Protein AF-A0AAE0L528-F1 (afdb_monomer_lite)

Foldseek 3Di:
DWDQDPVRDIDDDPDPVVVVCVVVVPDLCPVCVDPNVCQNVQNFDDDDPLVVVVDDDPDDDDDDPVVVVVVVVVVVVSVVVRVVVRVVSNCVVCVCVVVVVVVVVVVCCVVVVVVDDPPVVVCVVDVPVPVVPPPDDDDDDDDDDDDDD

pLDDT: mean 85.74, std 17.66, range [36.94, 97.81]

Organism: NCBI:txid36881

Structure (mmCIF, N/CA/C/O backbone):
data_AF-A0AAE0L528-F1
#
_entry.id   AF-A0AAE0L528-F1
#
loop_
_atom_site.group_PDB
_atom_site.id
_atom_site.type_symbol
_atom_site.label_atom_id
_atom_site.label_alt_id
_atom_site.label_comp_id
_atom_site.label_asym_id
_atom_site.label_entity_id
_atom_site.label_seq_id
_atom_site.pdbx_PDB_ins_code
_atom_site.Cartn_x
_atom_site.Cartn_y
_atom_site.Cartn_z
_atom_site.occupancy
_atom_site.B_iso_or_equiv
_atom_site.auth_seq_id
_atom_site.auth_comp_id
_atom_site.auth_asym_id
_atom_site.auth_atom_id
_atom_site.pdbx_PDB_model_num
ATOM 1 N N . MET A 1 1 ? 7.583 12.120 -8.042 1.00 90.81 1 MET A N 1
ATOM 2 C CA . MET A 1 1 ? 8.834 12.833 -7.685 1.00 90.81 1 MET A CA 1
ATOM 3 C C . MET A 1 1 ? 9.916 11.797 -7.442 1.00 90.81 1 MET A C 1
ATOM 5 O O . MET A 1 1 ? 9.655 10.861 -6.691 1.00 90.81 1 MET A O 1
ATOM 9 N N . THR A 1 2 ? 11.083 11.945 -8.059 1.00 96.31 2 THR A N 1
ATOM 10 C CA . THR A 1 2 ? 12.205 11.006 -7.918 1.00 96.31 2 THR A CA 1
ATOM 11 C C . THR A 1 2 ? 13.360 11.715 -7.219 1.00 96.31 2 THR A C 1
ATOM 13 O O . THR A 1 2 ? 13.663 12.854 -7.555 1.00 96.31 2 THR A O 1
ATOM 16 N N . PHE A 1 3 ? 13.970 11.068 -6.230 1.00 96.81 3 PHE A N 1
ATOM 17 C CA . PHE A 1 3 ? 15.157 11.561 -5.533 1.00 96.81 3 PHE A CA 1
ATOM 18 C C . PHE A 1 3 ? 16.283 10.548 -5.710 1.00 96.81 3 PHE A C 1
ATOM 20 O O . PHE A 1 3 ? 16.113 9.379 -5.365 1.00 96.81 3 PHE A O 1
ATOM 27 N N . VAL A 1 4 ? 17.413 10.996 -6.247 1.00 97.50 4 VAL A N 1
ATOM 28 C CA . VAL A 1 4 ? 18.625 10.187 -6.380 1.00 97.50 4 VAL A CA 1
ATOM 29 C C . VAL A 1 4 ? 19.571 10.599 -5.263 1.00 97.50 4 VAL A C 1
ATOM 31 O O . VAL A 1 4 ? 19.902 11.775 -5.126 1.00 97.50 4 VAL A O 1
ATOM 34 N N . ARG A 1 5 ? 19.956 9.644 -4.422 1.00 96.94 5 ARG A N 1
ATOM 35 C CA . ARG A 1 5 ? 20.936 9.865 -3.356 1.00 96.94 5 ARG A CA 1
ATOM 36 C C . ARG A 1 5 ? 22.351 9.615 -3.890 1.00 96.94 5 ARG A C 1
ATOM 38 O O . ARG A 1 5 ? 22.512 8.902 -4.872 1.00 96.94 5 ARG A O 1
ATOM 45 N N . ASN A 1 6 ? 23.367 10.164 -3.218 1.00 97.06 6 ASN A N 1
ATOM 46 C CA . ASN A 1 6 ? 24.778 10.037 -3.613 1.00 97.06 6 ASN A CA 1
ATOM 47 C C . ASN A 1 6 ? 25.252 8.577 -3.798 1.00 97.06 6 ASN A C 1
ATOM 49 O O . ASN A 1 6 ? 26.111 8.300 -4.619 1.00 97.06 6 ASN A O 1
ATOM 53 N N . ASP A 1 7 ? 24.645 7.610 -3.101 1.00 97.44 7 ASP A N 1
ATOM 54 C CA . ASP A 1 7 ? 24.921 6.174 -3.273 1.00 97.44 7 ASP A CA 1
ATOM 55 C C . ASP A 1 7 ? 24.223 5.551 -4.500 1.00 97.44 7 ASP A C 1
ATOM 57 O O . ASP A 1 7 ? 23.994 4.343 -4.539 1.00 97.44 7 ASP A O 1
ATOM 61 N N . SER A 1 8 ? 23.817 6.372 -5.473 1.00 96.75 8 SER A N 1
ATOM 62 C CA . SER A 1 8 ? 23.047 5.987 -6.664 1.00 96.75 8 SER A CA 1
ATOM 63 C C . SER A 1 8 ? 21.713 5.285 -6.371 1.00 96.75 8 SER A C 1
ATOM 65 O O . SER A 1 8 ? 21.111 4.678 -7.259 1.00 96.75 8 SER A O 1
ATOM 67 N N . LYS A 1 9 ? 21.192 5.375 -5.137 1.00 97.25 9 LYS A N 1
ATOM 68 C CA . LYS A 1 9 ? 19.868 4.830 -4.815 1.00 97.25 9 LYS A CA 1
ATOM 69 C C . LYS A 1 9 ? 18.775 5.795 -5.232 1.00 97.25 9 LYS A C 1
ATOM 71 O O . LYS A 1 9 ? 18.741 6.956 -4.819 1.00 97.25 9 LYS A O 1
ATOM 76 N N . VAL A 1 10 ? 17.849 5.264 -6.020 1.00 97.62 10 VAL A N 1
ATOM 77 C CA . VAL A 1 10 ? 16.704 5.994 -6.551 1.00 97.62 10 VAL A CA 1
ATOM 78 C C . VAL A 1 10 ? 15.487 5.754 -5.662 1.00 97.62 10 VAL A C 1
ATOM 80 O O . VAL A 1 10 ? 15.071 4.618 -5.441 1.00 97.62 10 VAL A O 1
ATOM 83 N N . PHE A 1 11 ? 14.894 6.835 -5.161 1.00 97.31 11 PHE A N 1
ATOM 84 C CA . PHE A 1 11 ? 13.665 6.815 -4.374 1.00 97.31 11 PHE A CA 1
ATOM 85 C C . PHE A 1 11 ? 12.530 7.461 -5.164 1.00 97.31 11 PHE A C 1
ATOM 87 O O . PHE A 1 11 ? 12.577 8.651 -5.486 1.00 97.31 11 PHE A O 1
ATOM 94 N N . HIS A 1 12 ? 11.479 6.692 -5.437 1.00 97.00 12 HIS A N 1
ATOM 95 C CA . HIS A 1 12 ? 10.266 7.195 -6.075 1.00 97.00 12 HIS A CA 1
ATOM 96 C C . HIS A 1 12 ? 9.192 7.507 -5.030 1.00 97.00 12 HIS A C 1
ATOM 98 O O . HIS A 1 12 ? 8.845 6.670 -4.196 1.00 97.00 12 HIS A O 1
ATOM 104 N N . PHE A 1 13 ? 8.629 8.713 -5.098 1.00 97.56 13 PHE A N 1
ATOM 105 C CA . PHE A 1 13 ? 7.533 9.158 -4.240 1.00 97.56 13 PHE A CA 1
ATOM 106 C C . PHE A 1 13 ? 6.292 9.478 -5.068 1.00 97.56 13 PHE A C 1
ATOM 108 O O . PHE A 1 13 ? 6.367 10.205 -6.064 1.00 97.56 13 PHE A O 1
ATOM 115 N N . CYS A 1 14 ? 5.137 9.004 -4.594 1.00 96.25 14 CYS A N 1
ATOM 116 C CA . CYS A 1 14 ? 3.846 9.256 -5.230 1.00 96.25 14 CYS A CA 1
ATOM 117 C C . CYS A 1 14 ? 3.382 10.717 -5.108 1.00 96.25 14 CYS A C 1
ATOM 119 O O . CYS A 1 14 ? 2.756 11.229 -6.027 1.00 96.25 14 CYS A O 1
ATOM 121 N N . ARG A 1 15 ? 3.666 11.396 -3.984 1.00 96.50 15 ARG A N 1
ATOM 122 C CA . ARG A 1 15 ? 3.200 12.767 -3.684 1.00 96.50 15 ARG A CA 1
ATOM 123 C C . ARG A 1 15 ? 4.208 13.546 -2.830 1.00 96.50 15 ARG A C 1
ATOM 125 O O . ARG A 1 15 ? 5.062 12.949 -2.167 1.00 96.50 15 ARG A O 1
ATOM 132 N N . SER A 1 16 ? 4.053 14.872 -2.771 1.00 97.00 16 SER A N 1
ATOM 133 C CA . SER A 1 16 ? 4.889 15.784 -1.965 1.00 97.00 16 SER A CA 1
ATOM 134 C C . SER A 1 16 ? 4.880 15.449 -0.466 1.00 97.00 16 SER A C 1
ATOM 136 O O . SER A 1 16 ? 5.927 15.508 0.177 1.00 97.00 16 SER A O 1
ATOM 138 N N . LYS A 1 17 ? 3.742 14.993 0.084 1.00 97.00 17 LYS A N 1
ATOM 139 C CA . LYS A 1 17 ? 3.618 14.512 1.478 1.00 97.00 17 LYS A CA 1
ATOM 140 C C . LYS A 1 17 ? 4.647 13.427 1.816 1.00 97.00 17 LYS A C 1
ATOM 142 O O . LYS A 1 17 ? 5.317 13.510 2.844 1.00 97.00 17 LYS A O 1
ATOM 147 N N . CYS A 1 18 ? 4.782 12.418 0.955 1.00 97.19 18 CYS A N 1
ATOM 148 C CA . CYS A 1 18 ? 5.705 11.299 1.166 1.00 97.19 18 CYS A CA 1
ATOM 149 C C . CYS A 1 18 ? 7.161 11.764 1.095 1.00 97.19 18 CYS A C 1
ATOM 151 O O . CYS A 1 18 ? 7.969 11.386 1.939 1.00 97.19 18 CYS A O 1
ATOM 153 N N . HIS A 1 19 ? 7.466 12.642 0.139 1.00 97.06 19 HIS A N 1
ATOM 154 C CA . HIS A 1 19 ? 8.793 13.226 -0.018 1.00 97.06 19 HIS A CA 1
ATOM 155 C C . HIS A 1 19 ? 9.194 14.105 1.182 1.00 97.06 19 HIS A C 1
ATOM 157 O O . HIS A 1 19 ? 10.305 13.980 1.6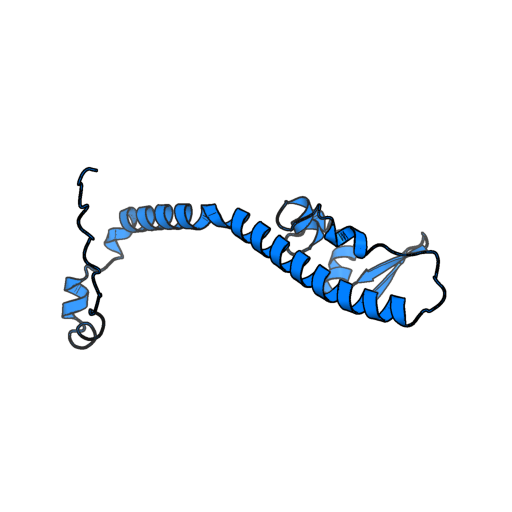90 1.00 97.06 19 HIS A O 1
ATOM 163 N N . ARG A 1 20 ? 8.283 14.941 1.705 1.00 97.06 20 ARG A N 1
ATOM 164 C CA . ARG A 1 20 ? 8.532 15.753 2.910 1.00 97.06 20 ARG A CA 1
ATOM 165 C C . ARG A 1 20 ? 8.763 14.884 4.146 1.00 97.06 20 ARG A C 1
ATOM 167 O O . ARG A 1 20 ? 9.705 15.136 4.887 1.00 97.06 20 ARG A O 1
ATOM 174 N N . ASN A 1 21 ? 7.970 13.828 4.337 1.00 97.25 21 ASN A N 1
ATOM 175 C CA . ASN A 1 21 ? 8.185 12.877 5.435 1.00 97.25 21 ASN A CA 1
ATOM 176 C C . ASN A 1 21 ? 9.537 12.160 5.338 1.00 97.25 21 ASN A C 1
ATOM 178 O O . ASN A 1 21 ? 10.187 11.955 6.362 1.00 97.25 21 ASN A O 1
ATOM 182 N N . PHE A 1 22 ? 9.965 11.811 4.122 1.00 97.00 22 PHE A N 1
ATOM 183 C CA . PHE A 1 22 ? 11.286 11.237 3.877 1.00 97.00 22 PHE A CA 1
ATOM 184 C C . PHE A 1 22 ? 12.409 12.225 4.219 1.00 97.00 22 PHE A C 1
ATOM 186 O O . PHE A 1 22 ? 13.335 11.860 4.938 1.00 97.00 22 PHE A O 1
ATOM 193 N N . LYS A 1 23 ? 12.294 13.495 3.800 1.00 96.06 23 LYS A N 1
ATOM 194 C CA . LYS A 1 23 ? 13.244 14.561 4.172 1.00 96.06 23 LYS A CA 1
ATOM 195 C C . LYS A 1 23 ? 13.305 14.797 5.685 1.00 96.06 23 LYS A C 1
ATOM 197 O O . LYS A 1 23 ? 14.384 14.992 6.227 1.00 96.06 23 LYS A O 1
ATOM 202 N N . MET A 1 24 ? 12.168 14.687 6.372 1.00 97.19 24 MET A N 1
ATOM 203 C CA . MET A 1 24 ? 12.075 14.715 7.839 1.00 97.19 24 MET A CA 1
ATOM 204 C C . MET A 1 24 ? 12.571 13.421 8.515 1.00 97.19 24 MET A C 1
ATOM 206 O O . MET A 1 24 ? 12.395 13.266 9.720 1.00 97.19 24 MET A O 1
ATOM 210 N N . LYS A 1 25 ? 13.139 12.466 7.763 1.00 96.69 25 LYS A N 1
ATOM 211 C CA . LYS A 1 25 ? 13.667 11.183 8.259 1.00 96.69 25 LYS A CA 1
ATOM 212 C C . LYS A 1 25 ? 12.652 10.360 9.069 1.00 96.69 25 LYS A C 1
ATOM 214 O O . LYS A 1 25 ? 13.026 9.561 9.927 1.00 96.69 25 LYS A O 1
ATOM 219 N N . ARG A 1 26 ? 11.350 10.513 8.798 1.00 97.38 26 ARG A N 1
ATOM 220 C CA . ARG A 1 26 ? 10.309 9.731 9.483 1.00 97.38 26 ARG A CA 1
ATOM 221 C C . ARG A 1 26 ? 10.352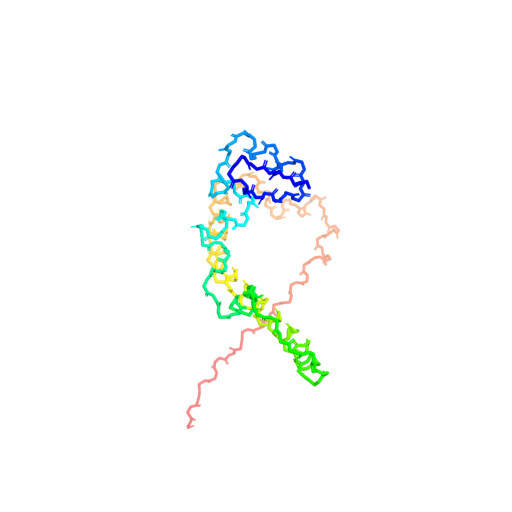 8.277 9.015 1.00 97.38 26 ARG A C 1
ATOM 223 O O . ARG A 1 26 ? 10.325 8.006 7.816 1.00 97.38 26 ARG A O 1
ATOM 230 N N . ASN A 1 27 ? 10.360 7.332 9.956 1.00 96.44 27 ASN A N 1
ATOM 231 C CA . ASN A 1 27 ? 10.356 5.905 9.634 1.00 96.44 27 ASN A CA 1
ATOM 232 C C . ASN A 1 27 ? 8.951 5.454 9.185 1.00 96.44 27 ASN A C 1
ATOM 234 O O . ASN A 1 27 ? 8.029 5.489 10.004 1.00 96.44 27 ASN A O 1
ATOM 238 N N . PRO A 1 28 ? 8.759 4.970 7.941 1.00 97.38 28 PRO A N 1
ATOM 239 C CA . PRO A 1 28 ? 7.447 4.545 7.457 1.00 97.38 28 PRO A CA 1
ATOM 240 C C . PRO A 1 28 ? 6.837 3.412 8.296 1.00 97.38 28 PRO A C 1
ATOM 242 O O . PRO A 1 28 ? 5.622 3.378 8.447 1.00 97.38 28 PRO A O 1
ATOM 245 N N . ARG A 1 29 ? 7.641 2.551 8.939 1.00 96.44 29 ARG A N 1
ATOM 246 C CA . ARG A 1 29 ? 7.135 1.495 9.839 1.00 96.44 29 ARG A CA 1
ATOM 247 C C . ARG A 1 29 ? 6.451 2.029 11.097 1.00 96.44 29 ARG A C 1
ATOM 249 O O . ARG A 1 29 ? 5.701 1.287 11.705 1.00 96.44 29 ARG A O 1
ATOM 256 N N . LYS A 1 30 ? 6.687 3.292 11.472 1.00 97.12 30 LYS A N 1
ATOM 257 C CA . LYS A 1 30 ? 6.026 3.971 12.603 1.00 97.12 30 LYS A CA 1
ATOM 258 C C . LYS A 1 30 ? 4.900 4.914 12.157 1.00 97.12 30 LYS A C 1
ATOM 260 O O . LYS A 1 30 ? 4.199 5.476 12.989 1.00 97.12 30 LYS A O 1
ATOM 265 N N . VAL A 1 31 ? 4.713 5.112 10.849 1.00 97.12 31 VAL A N 1
ATOM 266 C CA . VAL A 1 31 ? 3.701 6.027 10.304 1.00 97.12 31 VAL A CA 1
ATOM 267 C C . VAL A 1 31 ? 2.443 5.239 9.931 1.00 97.12 31 VAL A C 1
ATOM 269 O O . VAL A 1 31 ? 2.412 4.562 8.901 1.00 97.12 31 VAL A O 1
ATOM 272 N N . ALA A 1 32 ? 1.395 5.384 10.749 1.00 96.75 32 ALA A N 1
ATOM 273 C CA . ALA A 1 32 ? 0.207 4.521 10.777 1.00 96.75 32 ALA A CA 1
ATOM 274 C C . ALA A 1 32 ? -0.535 4.329 9.440 1.00 96.75 32 ALA A C 1
ATOM 276 O O . ALA A 1 32 ? -1.074 3.258 9.167 1.00 96.75 32 ALA A O 1
ATOM 277 N N . TRP A 1 33 ? -0.565 5.355 8.585 1.00 95.12 33 TRP A N 1
ATOM 278 C CA . TRP A 1 33 ? -1.294 5.313 7.311 1.00 95.12 33 TRP A CA 1
ATOM 279 C C . TRP A 1 33 ? -0.534 4.591 6.187 1.00 95.12 33 TRP A C 1
ATOM 281 O O . TRP A 1 33 ? -1.091 4.364 5.114 1.00 95.12 33 TRP A O 1
ATOM 291 N N . THR A 1 34 ? 0.741 4.247 6.388 1.00 97.06 34 THR A N 1
ATOM 292 C CA . THR A 1 34 ? 1.550 3.612 5.341 1.00 97.06 34 THR A CA 1
ATOM 293 C C . THR A 1 34 ? 1.317 2.104 5.270 1.00 97.06 34 THR A C 1
ATOM 295 O O . THR A 1 34 ? 1.028 1.440 6.265 1.00 97.06 34 THR A O 1
ATOM 298 N N . LYS A 1 35 ? 1.528 1.520 4.085 1.00 95.88 35 LYS A N 1
ATOM 299 C CA . LYS A 1 35 ? 1.490 0.061 3.904 1.00 95.88 35 LYS A CA 1
ATOM 300 C C . LYS A 1 35 ? 2.599 -0.666 4.671 1.00 95.88 35 LYS A C 1
ATOM 302 O O . LYS A 1 35 ? 2.370 -1.770 5.147 1.00 95.88 35 LYS A O 1
ATOM 307 N N . ALA A 1 36 ? 3.762 -0.036 4.852 1.00 96.75 36 ALA A N 1
ATOM 308 C CA . ALA A 1 36 ? 4.852 -0.595 5.653 1.00 96.75 36 ALA A CA 1
ATOM 309 C C . ALA A 1 36 ? 4.447 -0.778 7.124 1.00 96.75 36 ALA A C 1
ATOM 311 O O . ALA A 1 36 ? 4.676 -1.847 7.682 1.00 96.75 36 ALA A O 1
ATOM 312 N N . TYR A 1 37 ? 3.799 0.229 7.723 1.00 97.81 37 TYR A N 1
ATOM 313 C CA . TYR A 1 37 ? 3.227 0.119 9.068 1.00 97.81 37 TYR A CA 1
ATOM 314 C C . TYR A 1 37 ? 2.176 -0.994 9.134 1.00 97.81 37 TYR A C 1
ATOM 316 O O . TYR A 1 37 ? 2.238 -1.858 10.001 1.00 97.81 37 TYR A O 1
ATOM 324 N N . ARG A 1 38 ? 1.231 -1.021 8.186 1.00 97.25 38 ARG A N 1
ATOM 325 C CA . ARG A 1 38 ? 0.158 -2.028 8.176 1.00 97.25 38 ARG A CA 1
ATOM 326 C C . ARG A 1 38 ? 0.694 -3.459 8.121 1.00 97.25 38 ARG A C 1
ATOM 328 O O . ARG A 1 38 ? 0.188 -4.297 8.852 1.00 97.25 38 ARG A O 1
ATOM 335 N N . ARG A 1 39 ? 1.728 -3.716 7.315 1.00 94.88 39 ARG A N 1
ATOM 336 C CA . ARG A 1 39 ? 2.405 -5.022 7.253 1.00 94.88 39 ARG A CA 1
ATOM 337 C C . ARG A 1 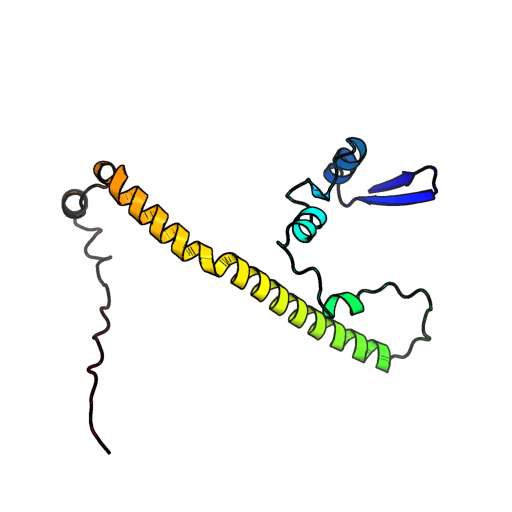39 ? 3.129 -5.360 8.559 1.00 94.88 39 ARG A C 1
ATOM 339 O O . ARG A 1 39 ? 2.932 -6.441 9.088 1.00 94.88 39 ARG A O 1
ATOM 346 N N . ALA A 1 40 ? 3.911 -4.427 9.105 1.00 96.00 40 ALA A N 1
ATOM 347 C CA . ALA A 1 40 ? 4.664 -4.651 10.345 1.00 96.00 40 ALA A CA 1
ATOM 348 C C . ALA A 1 40 ? 3.765 -4.904 11.572 1.00 96.00 40 ALA A C 1
ATOM 350 O O . ALA A 1 40 ? 4.172 -5.596 12.494 1.00 96.00 40 ALA A O 1
ATOM 351 N N . HIS A 1 41 ? 2.550 -4.352 11.574 1.00 95.75 41 HIS A N 1
ATOM 352 C CA . HIS A 1 41 ? 1.564 -4.515 12.646 1.00 95.75 41 HIS A CA 1
ATOM 353 C C . HIS A 1 41 ? 0.471 -5.552 12.324 1.00 95.75 41 HIS A C 1
ATOM 355 O O . HIS A 1 41 ? -0.600 -5.498 12.925 1.00 95.75 41 HIS A O 1
ATOM 361 N N . GLY A 1 42 ? 0.682 -6.437 11.340 1.00 93.62 42 GLY A N 1
ATOM 362 C CA . GLY A 1 42 ? -0.250 -7.530 11.026 1.00 93.62 42 GLY A CA 1
ATOM 363 C C . GLY A 1 42 ? -1.649 -7.087 10.570 1.00 93.62 42 GLY A C 1
ATOM 364 O O . GLY A 1 42 ? -2.622 -7.812 10.737 1.00 93.62 42 GLY A O 1
ATOM 365 N N . LYS A 1 43 ? -1.798 -5.870 10.027 1.00 94.56 43 LYS A N 1
ATOM 366 C CA . LYS A 1 43 ? -3.097 -5.346 9.554 1.00 94.56 43 LYS A CA 1
ATOM 367 C C . LYS A 1 43 ? -3.450 -5.806 8.142 1.00 94.56 43 LYS A C 1
ATOM 369 O O . LYS A 1 43 ? -4.630 -5.885 7.812 1.00 94.56 43 LYS A O 1
ATOM 374 N N . ASP A 1 44 ? -2.437 -6.046 7.317 1.00 94.06 44 ASP A N 1
ATOM 375 C CA . ASP A 1 44 ? -2.564 -6.560 5.954 1.00 94.06 44 ASP A CA 1
ATOM 376 C C . ASP A 1 44 ? -1.908 -7.947 5.893 1.00 94.06 44 ASP A C 1
ATOM 378 O O . ASP A 1 44 ? -0.926 -8.177 6.596 1.00 94.06 44 ASP A O 1
ATOM 382 N N . LEU A 1 45 ? -2.403 -8.827 5.020 1.00 93.75 45 LEU A N 1
ATOM 383 C CA . LEU A 1 45 ? -1.802 -10.139 4.770 1.00 93.75 45 LEU A CA 1
ATOM 384 C C . LEU A 1 45 ? -0.380 -9.968 4.200 1.00 93.75 45 LEU A C 1
ATOM 386 O O . LEU A 1 45 ? -0.203 -9.303 3.174 1.00 93.75 45 LEU A O 1
ATOM 390 N N . THR A 1 46 ? 0.632 -10.512 4.882 1.00 90.06 46 THR A N 1
ATOM 391 C CA . THR A 1 46 ? 2.059 -10.342 4.540 1.00 90.06 46 THR A CA 1
ATOM 392 C C . THR A 1 46 ? 2.656 -11.531 3.801 1.00 90.06 46 THR A C 1
ATOM 394 O O . THR A 1 46 ? 3.441 -11.324 2.878 1.00 90.06 46 THR A O 1
ATOM 397 N N . GLU A 1 47 ? 2.272 -12.746 4.182 1.00 88.50 47 GLU A N 1
ATOM 398 C CA . GLU A 1 47 ? 2.813 -14.004 3.668 1.00 88.50 47 GLU A CA 1
ATOM 399 C C . GLU A 1 47 ? 1.724 -14.718 2.865 1.00 88.50 47 GLU A C 1
ATOM 401 O O . GLU A 1 47 ? 0.828 -15.344 3.424 1.00 88.50 47 GLU A O 1
ATOM 406 N N . ASP A 1 48 ? 1.752 -14.562 1.541 1.00 91.88 48 ASP A N 1
ATOM 407 C CA . ASP A 1 48 ? 0.804 -15.224 0.647 1.00 91.88 48 ASP A CA 1
ATOM 408 C C . ASP A 1 48 ? 1.476 -15.623 -0.666 1.00 91.88 48 ASP A C 1
ATOM 410 O O . ASP A 1 48 ? 2.270 -14.870 -1.235 1.00 91.88 48 ASP A O 1
ATOM 414 N N . SER A 1 49 ? 1.099 -16.789 -1.191 1.00 93.75 49 SER A N 1
ATOM 415 C CA . SER A 1 49 ? 1.634 -17.313 -2.451 1.00 93.75 49 SER A CA 1
ATOM 416 C C . SER A 1 49 ? 1.276 -16.441 -3.654 1.00 93.75 49 SER A C 1
ATOM 418 O O . SER A 1 49 ? 1.996 -16.445 -4.651 1.00 93.75 49 SER A O 1
ATOM 420 N N . THR A 1 50 ? 0.208 -15.637 -3.567 1.00 93.19 50 THR A N 1
ATOM 421 C CA . THR A 1 50 ? -0.151 -14.705 -4.646 1.00 93.19 50 THR A CA 1
ATOM 422 C C . THR A 1 50 ? 0.895 -13.609 -4.861 1.00 93.19 50 THR A C 1
ATOM 424 O O . THR A 1 50 ? 1.011 -13.103 -5.977 1.00 93.19 50 THR A O 1
ATOM 427 N N . PHE A 1 51 ? 1.695 -13.260 -3.845 1.00 91.50 51 PHE A N 1
ATOM 428 C CA . PHE A 1 51 ? 2.719 -12.218 -3.971 1.00 91.50 51 PHE A CA 1
ATOM 429 C C . PHE A 1 51 ? 3.948 -12.666 -4.771 1.00 91.50 51 PHE A C 1
ATOM 431 O O . PHE A 1 51 ? 4.611 -11.820 -5.369 1.00 91.50 51 PHE A O 1
ATOM 438 N N . GLU A 1 52 ? 4.219 -13.971 -4.863 1.00 92.12 52 GLU A N 1
ATOM 439 C CA . GLU A 1 52 ? 5.358 -14.500 -5.632 1.00 92.12 52 GLU A CA 1
ATOM 440 C C . GLU A 1 52 ? 5.205 -14.252 -7.145 1.00 92.12 52 GLU A C 1
ATOM 442 O O . GLU A 1 52 ? 6.188 -14.107 -7.875 1.00 92.12 52 GLU A O 1
ATOM 447 N N . PHE A 1 53 ? 3.970 -14.107 -7.636 1.00 91.88 53 PHE A N 1
ATOM 448 C CA . PHE A 1 53 ? 3.710 -13.787 -9.042 1.00 91.88 53 PHE A CA 1
ATOM 449 C C . PHE A 1 53 ? 4.168 -12.370 -9.437 1.00 91.88 53 PHE A C 1
ATOM 451 O O . PHE A 1 53 ? 4.461 -12.143 -10.612 1.00 91.88 53 PHE A O 1
ATOM 458 N N . GLU A 1 54 ? 4.271 -11.431 -8.485 1.00 90.38 54 GLU A N 1
ATOM 459 C CA . GLU A 1 54 ? 4.680 -10.030 -8.717 1.00 90.38 54 GLU A CA 1
ATOM 460 C C . GLU A 1 54 ? 6.211 -9.835 -8.732 1.00 90.38 54 GLU A C 1
ATOM 462 O O . GLU A 1 54 ? 6.704 -8.703 -8.751 1.00 90.38 54 GLU A O 1
ATOM 467 N N . ARG A 1 55 ? 6.996 -10.920 -8.729 1.00 93.06 55 ARG A N 1
ATOM 468 C CA . ARG A 1 55 ? 8.462 -10.851 -8.702 1.00 9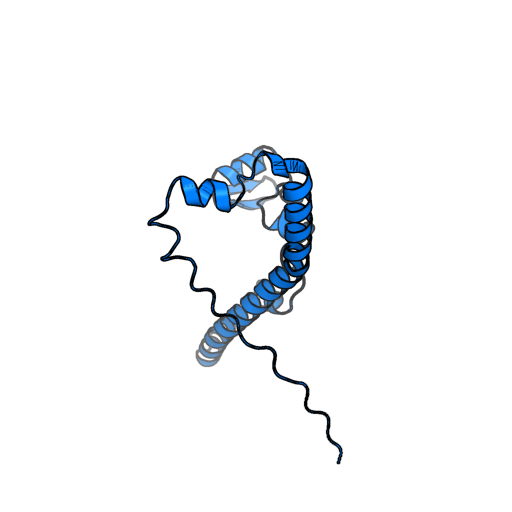3.06 55 ARG A CA 1
ATOM 469 C C . ARG A 1 55 ? 9.056 -10.155 -9.933 1.00 93.06 55 ARG A C 1
ATOM 471 O O . ARG A 1 55 ? 8.619 -10.346 -11.071 1.00 93.06 55 ARG A O 1
ATOM 478 N N . ARG A 1 56 ? 10.137 -9.400 -9.721 1.00 93.38 56 ARG A N 1
ATOM 479 C CA . ARG A 1 56 ? 10.899 -8.760 -10.803 1.00 93.38 56 ARG A CA 1
ATOM 480 C C . ARG A 1 56 ? 11.689 -9.812 -11.586 1.00 93.38 56 ARG A C 1
ATOM 482 O O . ARG A 1 56 ? 12.529 -10.504 -11.020 1.00 93.38 56 ARG A O 1
ATOM 489 N N . ARG A 1 57 ? 11.452 -9.906 -12.898 1.00 93.56 57 ARG A N 1
ATOM 490 C CA . ARG A 1 57 ? 12.204 -10.789 -13.804 1.00 93.56 57 ARG A CA 1
ATOM 491 C C . ARG A 1 57 ? 13.374 -10.022 -14.416 1.00 93.56 57 ARG A C 1
ATOM 493 O O . ARG A 1 57 ? 13.158 -9.020 -15.089 1.00 93.56 57 ARG A O 1
ATOM 500 N N . ASN A 1 58 ? 14.597 -10.495 -14.181 1.00 95.06 58 ASN A N 1
ATOM 501 C CA . ASN A 1 58 ? 15.814 -9.890 -14.741 1.00 95.06 58 ASN A CA 1
ATOM 502 C C . ASN A 1 58 ? 16.215 -10.492 -16.097 1.00 95.06 58 ASN A C 1
ATOM 504 O O . ASN A 1 58 ? 17.024 -9.906 -16.806 1.00 95.06 58 ASN A O 1
ATOM 508 N N . ARG A 1 59 ? 15.643 -11.645 -16.467 1.00 94.69 59 ARG A N 1
ATOM 509 C CA . ARG A 1 59 ? 15.839 -12.278 -17.773 1.00 94.69 59 ARG A CA 1
ATOM 510 C C . ARG A 1 59 ? 14.565 -12.118 -18.607 1.00 94.69 59 ARG A C 1
ATOM 512 O O . ARG A 1 59 ? 13.513 -12.574 -18.154 1.00 94.69 59 ARG A O 1
ATOM 519 N N . PRO A 1 60 ? 14.631 -11.480 -19.785 1.00 94.62 60 PRO A N 1
ATOM 520 C CA . PRO A 1 60 ? 13.499 -11.438 -20.694 1.00 94.62 60 PRO A CA 1
ATOM 521 C C . PRO A 1 60 ? 13.301 -12.804 -21.358 1.00 94.62 60 PRO A C 1
ATOM 523 O O . PRO A 1 60 ? 14.259 -13.518 -21.658 1.00 94.62 60 PRO A O 1
ATOM 526 N N . GLU A 1 61 ? 12.045 -13.151 -21.609 1.00 92.31 61 GLU A N 1
ATOM 527 C CA . GLU A 1 61 ? 11.668 -14.298 -22.431 1.00 92.31 61 GLU A CA 1
ATOM 528 C C . GLU A 1 61 ? 11.297 -13.813 -23.831 1.00 92.31 61 GLU A C 1
ATOM 530 O O . GLU A 1 61 ? 10.788 -12.701 -24.007 1.00 92.31 61 GLU A O 1
ATOM 535 N N . LYS A 1 62 ? 11.543 -14.649 -24.845 1.00 96.31 62 LYS A N 1
ATOM 536 C CA . LYS A 1 62 ? 11.098 -14.349 -26.206 1.00 96.31 62 LYS A CA 1
ATOM 537 C C . LYS A 1 62 ? 9.571 -14.291 -26.228 1.00 96.31 62 LYS A C 1
ATOM 539 O O . LYS A 1 62 ? 8.902 -15.141 -25.642 1.00 96.31 62 LYS A O 1
ATOM 544 N N . TYR A 1 63 ? 9.025 -13.298 -26.924 1.00 96.94 63 TYR A N 1
ATOM 545 C CA . TYR A 1 63 ? 7.582 -13.146 -27.059 1.00 96.94 63 TYR A CA 1
ATOM 546 C C . TYR A 1 63 ? 6.939 -14.409 -27.651 1.00 96.94 63 TYR A C 1
ATOM 548 O O . TYR A 1 63 ? 7.353 -14.902 -28.700 1.00 96.94 63 TYR A O 1
ATOM 556 N N . ASN A 1 64 ? 5.886 -14.889 -26.992 1.00 97.56 64 ASN A N 1
ATOM 557 C CA . ASN A 1 64 ? 5.000 -15.927 -27.497 1.00 97.56 64 ASN A CA 1
ATOM 558 C C . ASN A 1 64 ? 3.549 -15.530 -27.193 1.00 97.56 64 ASN A C 1
ATOM 560 O O . ASN A 1 64 ? 3.172 -15.364 -26.029 1.00 97.56 64 ASN A O 1
ATOM 564 N N . ARG A 1 65 ? 2.725 -15.399 -28.242 1.00 97.50 65 ARG A N 1
ATOM 565 C CA . ARG A 1 65 ? 1.323 -14.966 -28.138 1.00 97.50 65 ARG A CA 1
ATOM 566 C C . ARG A 1 65 ? 0.505 -15.844 -27.189 1.00 97.50 65 ARG A C 1
ATOM 568 O O . ARG A 1 65 ? -0.250 -15.306 -26.381 1.00 97.50 65 ARG A O 1
ATOM 575 N N . VAL A 1 66 ? 0.675 -17.166 -27.250 1.00 97.44 66 VAL A N 1
ATOM 576 C CA . VAL A 1 66 ? -0.079 -18.120 -26.419 1.00 97.44 66 VAL A CA 1
ATOM 577 C C . VAL A 1 66 ? 0.280 -17.938 -24.944 1.00 97.44 66 VAL A C 1
ATOM 579 O O . VAL A 1 66 ? -0.604 -17.869 -24.091 1.00 97.44 66 VAL A O 1
ATOM 582 N N . THR A 1 67 ? 1.571 -17.790 -24.639 1.00 96.31 67 THR A N 1
ATOM 583 C CA . THR A 1 67 ? 2.059 -17.541 -23.274 1.00 96.31 67 THR A CA 1
ATOM 584 C C . THR A 1 67 ? 1.517 -16.229 -22.723 1.00 96.31 67 THR A C 1
ATOM 586 O O . THR A 1 67 ? 1.036 -16.190 -21.589 1.00 96.31 67 THR A O 1
ATOM 589 N N . VAL A 1 68 ? 1.526 -15.163 -23.527 1.00 96.62 68 VAL A N 1
ATOM 590 C CA . VAL A 1 68 ? 1.001 -13.851 -23.125 1.00 96.62 68 VAL A CA 1
ATOM 591 C C . VAL A 1 68 ? -0.501 -13.923 -22.849 1.00 96.62 68 VAL A C 1
ATOM 593 O O . VAL A 1 68 ? -0.941 -13.477 -21.791 1.00 96.62 68 VAL A O 1
ATOM 596 N N . GLN A 1 69 ? -1.288 -14.545 -23.732 1.00 97.69 69 GLN A N 1
ATOM 597 C CA . GLN A 1 69 ? -2.734 -14.712 -23.534 1.00 97.69 69 GLN A CA 1
ATOM 598 C C . GLN A 1 69 ? -3.060 -15.492 -22.253 1.00 97.69 69 GLN A C 1
ATOM 600 O O . GLN A 1 69 ? -3.870 -15.032 -21.444 1.00 97.69 69 GLN A O 1
ATOM 605 N N . LYS A 1 70 ? -2.385 -16.627 -22.024 1.00 97.38 70 LYS A N 1
ATOM 606 C CA . LYS A 1 70 ? -2.534 -17.422 -20.793 1.00 97.38 70 LYS A CA 1
ATOM 607 C C . LYS A 1 70 ? -2.134 -16.623 -19.551 1.00 97.38 70 LYS A C 1
ATOM 609 O O . LYS A 1 70 ? -2.836 -16.664 -18.545 1.00 97.38 70 LYS A O 1
ATOM 614 N N . SER A 1 71 ? -1.054 -15.845 -19.635 1.00 95.88 71 SER A N 1
ATOM 615 C CA . SER A 1 71 ? -0.582 -14.996 -18.534 1.00 95.88 71 SER A CA 1
ATOM 616 C C . SER A 1 71 ? -1.602 -13.917 -18.170 1.00 95.88 71 SER A C 1
ATOM 618 O O . SER A 1 71 ? -1.889 -13.720 -16.994 1.00 95.88 71 SER A O 1
ATOM 620 N N . VAL A 1 72 ? -2.209 -13.253 -19.160 1.00 96.12 72 VAL A N 1
ATOM 621 C CA . VAL A 1 72 ? -3.247 -12.234 -18.924 1.00 96.12 72 VAL A CA 1
ATOM 622 C C . VAL A 1 72 ? -4.486 -12.831 -18.261 1.00 96.12 72 VAL A C 1
ATOM 624 O O . VAL A 1 72 ? -5.037 -12.233 -17.337 1.00 96.12 72 VAL A O 1
ATOM 627 N N . GLN A 1 73 ? -4.906 -14.025 -18.681 1.00 97.06 73 GLN A N 1
ATOM 628 C CA . GLN A 1 73 ? -6.013 -14.734 -18.037 1.00 97.06 73 GLN A CA 1
ATOM 629 C C . GLN A 1 73 ? -5.671 -15.148 -16.598 1.00 97.06 73 GLN A C 1
ATOM 631 O O . GLN A 1 73 ? -6.489 -14.966 -15.696 1.00 97.06 73 GLN A O 1
ATOM 636 N N . ALA A 1 74 ? -4.458 -15.659 -16.366 1.00 97.06 74 ALA A N 1
ATOM 637 C CA . ALA A 1 74 ? -3.989 -16.038 -15.036 1.00 97.06 74 ALA A CA 1
ATOM 638 C C . ALA A 1 74 ? -3.906 -14.831 -14.087 1.00 97.06 74 ALA A C 1
ATOM 640 O O . ALA A 1 74 ? -4.333 -14.940 -12.940 1.00 97.06 74 ALA A O 1
ATOM 641 N N . MET A 1 75 ? -3.444 -13.668 -14.564 1.00 96.19 75 MET A N 1
ATOM 642 C CA . MET A 1 75 ? -3.364 -12.443 -13.758 1.00 96.19 75 MET A CA 1
ATOM 643 C C . MET A 1 75 ? -4.719 -12.045 -13.163 1.00 96.19 75 MET A C 1
ATOM 645 O O . MET A 1 75 ? -4.778 -11.719 -11.982 1.00 96.19 75 MET A O 1
ATOM 649 N N . LYS A 1 76 ? -5.811 -12.130 -13.936 1.00 96.44 76 LYS A N 1
ATOM 650 C CA . LYS A 1 76 ? -7.165 -11.834 -13.430 1.00 96.44 76 LYS A CA 1
ATOM 651 C C . LYS A 1 76 ? -7.538 -12.751 -12.261 1.00 96.44 76 LYS A C 1
ATOM 653 O O . LYS A 1 76 ? -7.847 -12.268 -11.178 1.00 96.44 76 LYS A O 1
ATOM 658 N N . LYS A 1 77 ? -7.383 -14.066 -12.447 1.00 96.44 77 LYS A N 1
ATOM 659 C CA . LYS A 1 77 ? -7.681 -15.067 -11.408 1.00 96.44 77 LYS A CA 1
ATOM 660 C C . LYS A 1 77 ? -6.843 -14.861 -10.143 1.00 96.44 77 LYS A C 1
ATOM 662 O O . LYS A 1 77 ? -7.358 -14.974 -9.036 1.00 96.44 77 LYS A O 1
ATOM 667 N N . VAL A 1 78 ? -5.555 -14.545 -10.292 1.00 96.50 78 VAL A N 1
ATOM 668 C CA . VAL A 1 78 ? -4.661 -14.286 -9.151 1.00 96.50 78 VAL A CA 1
ATOM 669 C C . VAL A 1 78 ? -5.105 -13.046 -8.369 1.00 96.50 78 VAL A C 1
ATOM 671 O O . VAL A 1 78 ? -5.076 -13.071 -7.139 1.00 96.50 78 VAL A O 1
ATOM 674 N N . LEU A 1 79 ? -5.558 -11.985 -9.048 1.00 96.12 79 LEU A N 1
ATOM 675 C CA . LEU A 1 79 ? -6.079 -10.783 -8.388 1.00 96.12 79 LEU A CA 1
ATOM 676 C C . LEU A 1 79 ? -7.360 -11.065 -7.595 1.00 96.12 79 LEU A C 1
ATOM 678 O O . LEU A 1 79 ? -7.468 -10.613 -6.453 1.00 96.12 79 LEU A O 1
ATOM 682 N N . ASP A 1 80 ? -8.281 -11.850 -8.152 1.00 96.88 80 ASP A N 1
ATOM 683 C CA . ASP A 1 80 ? -9.524 -12.227 -7.470 1.00 96.88 80 ASP A CA 1
ATOM 684 C C . ASP A 1 80 ? -9.236 -13.054 -6.208 1.00 96.88 80 ASP A C 1
ATOM 686 O O . ASP A 1 80 ? -9.754 -12.762 -5.128 1.00 96.88 80 ASP A O 1
ATOM 690 N N . ILE A 1 81 ? -8.326 -14.031 -6.308 1.00 96.75 81 ILE A N 1
ATOM 691 C CA . ILE A 1 81 ? -7.884 -14.846 -5.167 1.00 96.75 81 ILE A CA 1
ATOM 692 C C . ILE A 1 81 ? -7.215 -13.973 -4.100 1.00 96.75 81 ILE A C 1
ATOM 694 O O . ILE A 1 81 ? -7.508 -14.123 -2.911 1.00 96.75 81 ILE A O 1
ATOM 698 N N . ARG A 1 82 ? -6.336 -13.047 -4.503 1.00 95.69 82 ARG A N 1
ATOM 699 C CA . ARG A 1 82 ? -5.665 -12.114 -3.587 1.00 95.69 82 ARG A CA 1
ATOM 700 C C . ARG A 1 82 ? -6.680 -11.256 -2.838 1.00 95.69 82 ARG A C 1
ATOM 702 O O . ARG A 1 82 ? -6.549 -11.095 -1.626 1.00 95.69 82 ARG A O 1
ATOM 709 N N . LYS A 1 83 ? -7.688 -10.726 -3.538 1.00 95.94 83 LYS A N 1
ATOM 710 C CA . LYS A 1 83 ? -8.760 -9.930 -2.929 1.00 95.94 83 LYS A CA 1
ATOM 711 C C . LYS A 1 83 ? -9.549 -10.765 -1.921 1.00 95.94 83 LYS A C 1
ATOM 713 O O . LYS A 1 83 ? -9.604 -10.398 -0.754 1.00 95.94 83 LYS A O 1
ATOM 718 N N . ALA A 1 84 ? -10.023 -11.943 -2.321 1.00 96.94 84 ALA A N 1
ATOM 719 C CA . ALA A 1 84 ? -10.773 -12.837 -1.439 1.00 96.94 84 ALA A CA 1
ATOM 720 C C . ALA A 1 84 ? -9.971 -13.293 -0.201 1.00 96.94 84 ALA A C 1
ATOM 722 O O . ALA A 1 84 ? -10.537 -13.538 0.862 1.00 96.94 84 ALA A O 1
ATOM 723 N N . ARG A 1 85 ? -8.644 -13.449 -0.307 1.00 96.69 85 ARG A N 1
ATOM 724 C CA . ARG A 1 85 ? -7.769 -13.740 0.847 1.00 96.69 85 ARG A CA 1
ATOM 725 C C . ARG A 1 85 ? -7.594 -12.520 1.755 1.00 96.69 85 ARG A C 1
ATOM 727 O O . ARG A 1 85 ? -7.626 -12.668 2.974 1.00 96.69 85 ARG A O 1
ATOM 734 N N . ALA A 1 86 ? -7.430 -11.332 1.177 1.00 94.88 86 ALA A N 1
ATOM 735 C CA . ALA A 1 86 ? -7.305 -10.088 1.932 1.00 94.88 86 ALA A CA 1
ATOM 736 C C . ALA A 1 86 ? -8.590 -9.745 2.703 1.00 94.88 86 ALA A C 1
ATOM 738 O O . ALA A 1 86 ? -8.502 -9.343 3.863 1.00 94.88 86 ALA A O 1
ATOM 739 N N . ASP A 1 87 ? -9.752 -9.954 2.083 1.00 96.12 87 ASP A N 1
ATOM 740 C CA . ASP A 1 87 ? -11.061 -9.720 2.698 1.00 96.12 87 ASP A CA 1
ATOM 741 C C . ASP A 1 87 ? -11.266 -10.673 3.886 1.00 96.12 87 ASP A C 1
ATOM 743 O O . ASP A 1 87 ? -11.478 -10.214 5.005 1.00 96.12 87 ASP A O 1
ATOM 747 N N . ARG A 1 88 ? -10.998 -11.976 3.708 1.00 96.12 88 ARG A N 1
ATOM 748 C CA . ARG A 1 88 ? -11.021 -12.955 4.813 1.00 96.12 88 ARG A CA 1
ATOM 749 C C . ARG A 1 88 ? -10.083 -12.594 5.968 1.00 96.12 88 ARG A C 1
ATOM 751 O O . ARG A 1 88 ? -10.440 -12.744 7.132 1.00 96.12 88 ARG A O 1
ATOM 758 N N . HIS A 1 89 ? -8.875 -12.111 5.670 1.00 95.62 89 HIS A N 1
ATOM 759 C CA . HIS A 1 89 ? -7.944 -11.652 6.705 1.00 95.62 89 HIS A CA 1
ATOM 760 C C . HIS A 1 89 ? -8.505 -10.450 7.483 1.00 95.62 89 HIS A C 1
ATOM 762 O O . HIS A 1 89 ? -8.310 -10.335 8.695 1.00 95.62 89 HIS A O 1
ATOM 768 N N . TRP A 1 90 ? -9.215 -9.547 6.803 1.00 94.62 90 TRP A N 1
ATOM 769 C CA . TRP A 1 90 ? -9.899 -8.435 7.454 1.00 94.62 90 TRP A CA 1
ATOM 770 C C . TRP A 1 90 ? -11.077 -8.911 8.311 1.00 94.62 90 TRP A C 1
ATOM 772 O O . TRP A 1 90 ? -11.167 -8.477 9.460 1.00 94.62 90 TRP A O 1
ATOM 782 N N . ASP A 1 91 ? -11.903 -9.829 7.804 1.00 94.94 91 ASP A N 1
ATOM 783 C CA . ASP A 1 91 ? -13.048 -10.400 8.525 1.00 94.94 91 ASP A CA 1
ATOM 784 C C . ASP A 1 91 ? -12.599 -11.065 9.829 1.00 94.94 91 ASP A C 1
ATOM 786 O O . ASP A 1 91 ? -13.094 -10.727 10.905 1.00 94.94 91 ASP A O 1
ATOM 790 N N . ASN A 1 92 ? -11.575 -11.922 9.764 1.00 94.31 92 ASN A N 1
ATOM 791 C CA . ASN A 1 92 ? -11.006 -12.590 10.937 1.00 94.31 92 ASN A CA 1
ATOM 792 C C . ASN A 1 92 ? -10.520 -11.589 11.993 1.00 94.31 92 ASN A C 1
ATOM 794 O O . ASN A 1 92 ? -10.694 -11.799 13.192 1.00 94.31 92 ASN A O 1
ATOM 798 N N . ARG A 1 93 ? -9.944 -10.464 11.556 1.00 93.94 93 ARG A N 1
ATOM 799 C CA . ARG A 1 93 ? -9.479 -9.401 12.456 1.00 93.94 93 ARG A CA 1
ATOM 800 C C . ARG A 1 93 ? -10.636 -8.619 13.085 1.00 93.94 93 ARG A C 1
ATOM 802 O O . ARG A 1 93 ? -10.484 -8.107 14.191 1.00 93.94 93 ARG A O 1
ATOM 809 N N . MET A 1 94 ? -11.761 -8.478 12.385 1.00 93.75 94 MET A N 1
ATOM 810 C CA . MET A 1 94 ? -12.925 -7.725 12.863 1.00 93.75 94 MET A CA 1
ATOM 811 C C . MET A 1 94 ? -13.952 -8.588 13.609 1.00 93.75 94 MET A C 1
ATOM 813 O O . MET A 1 94 ? -14.780 -8.031 14.328 1.00 93.75 94 MET A O 1
ATOM 817 N N . ALA A 1 95 ? -13.881 -9.919 13.514 1.00 92.12 95 ALA A N 1
ATOM 818 C CA . ALA A 1 95 ? -14.861 -10.853 14.077 1.00 92.12 95 ALA A CA 1
ATOM 819 C C . ALA A 1 95 ? -15.157 -10.642 15.579 1.00 92.12 95 ALA A C 1
ATOM 821 O O . ALA A 1 95 ? -16.294 -10.810 16.019 1.00 92.12 95 ALA A O 1
ATOM 822 N N . GLY A 1 96 ? -14.165 -10.224 16.374 1.00 88.81 96 GLY A N 1
ATOM 823 C CA . GLY A 1 96 ? -14.335 -9.957 17.810 1.00 88.81 96 GLY A CA 1
ATOM 824 C C . GLY A 1 96 ? -14.936 -8.588 18.153 1.00 88.81 96 GLY A C 1
ATOM 825 O O . GLY A 1 96 ? -15.436 -8.395 19.261 1.00 88.81 96 GLY A O 1
ATOM 826 N N . LYS A 1 97 ? -14.920 -7.632 17.217 1.00 92.75 97 LYS A N 1
ATOM 827 C CA . LYS A 1 97 ? -15.245 -6.228 17.500 1.00 92.75 97 LYS A CA 1
ATOM 828 C C . LYS A 1 97 ? -16.721 -6.033 17.856 1.00 92.75 97 LYS A C 1
ATOM 830 O O . LYS A 1 97 ? -17.011 -5.362 18.837 1.00 92.75 97 LYS A O 1
ATOM 835 N N . LYS A 1 98 ? -17.632 -6.718 17.153 1.00 91.50 98 LYS A N 1
ATOM 836 C CA . LYS A 1 98 ? -19.084 -6.638 17.399 1.00 91.50 98 LYS A CA 1
ATOM 837 C C . LYS A 1 98 ? -19.453 -6.984 18.845 1.00 91.50 98 LYS A C 1
ATOM 839 O O . LYS A 1 98 ? -20.279 -6.302 19.434 1.00 91.50 98 LYS A O 1
ATOM 844 N N . LYS A 1 99 ? -18.829 -8.019 19.422 1.00 93.06 99 LYS A N 1
ATOM 845 C CA . LYS A 1 99 ? -19.077 -8.423 20.817 1.00 93.06 99 LYS A CA 1
ATOM 846 C C . LYS A 1 99 ? -18.604 -7.350 21.806 1.00 93.06 99 LYS A C 1
ATOM 848 O O . LYS A 1 99 ? -19.334 -7.039 22.744 1.00 93.06 99 LYS A O 1
ATOM 853 N N . SER A 1 100 ? -17.422 -6.769 21.570 1.00 92.75 100 SER A N 1
ATOM 854 C CA . SER A 1 100 ? -16.897 -5.646 22.368 1.00 92.75 100 SER A CA 1
ATOM 855 C C . SER A 1 100 ? -17.840 -4.451 22.309 1.00 92.75 100 SER A C 1
ATOM 857 O O . SER A 1 100 ? -18.274 -3.974 23.349 1.00 92.75 100 SER A O 1
ATOM 859 N N . ASP A 1 101 ? -18.248 -4.054 21.101 1.00 94.19 101 ASP A N 1
ATOM 860 C CA . ASP A 1 101 ? -19.134 -2.908 20.885 1.00 94.19 101 ASP A CA 1
ATOM 861 C C . ASP A 1 101 ? -20.485 -3.102 21.583 1.00 94.19 101 ASP A C 1
ATOM 863 O O . ASP A 1 101 ? -20.976 -2.190 22.240 1.00 94.19 101 ASP A O 1
ATOM 867 N N . THR A 1 102 ? -21.076 -4.302 21.514 1.00 94.56 102 THR A N 1
ATOM 868 C CA . THR A 1 102 ? -22.332 -4.588 22.227 1.00 94.56 102 THR A CA 1
ATOM 869 C C . THR A 1 102 ? -22.176 -4.535 23.746 1.00 94.56 102 THR A C 1
ATOM 871 O O . THR A 1 102 ? -23.081 -4.077 24.440 1.00 94.56 102 THR A O 1
ATOM 874 N N . ALA A 1 103 ? -21.037 -4.991 24.276 1.00 94.31 103 ALA A N 1
ATOM 875 C CA . ALA A 1 103 ? -20.767 -4.953 25.708 1.00 94.31 103 ALA A CA 1
ATOM 876 C C . ALA A 1 103 ? -20.499 -3.520 26.193 1.00 94.31 103 ALA A C 1
ATOM 878 O O . ALA A 1 103 ? -20.975 -3.135 27.257 1.00 94.31 103 ALA A O 1
ATOM 879 N N . GLU A 1 104 ? -19.773 -2.726 25.407 1.00 93.88 104 GLU A N 1
ATOM 880 C CA . GLU A 1 104 ? -19.540 -1.302 25.657 1.00 93.88 104 GLU A CA 1
ATOM 881 C C . GLU A 1 104 ? -20.854 -0.518 25.609 1.00 93.88 104 GLU A C 1
ATOM 883 O O . GLU A 1 104 ? -21.158 0.197 26.558 1.00 93.88 104 GLU A O 1
ATOM 888 N N . ALA A 1 105 ? -21.686 -0.727 24.585 1.00 92.88 105 ALA A N 1
ATOM 889 C CA . ALA A 1 105 ? -22.996 -0.086 24.476 1.00 92.88 105 ALA A CA 1
ATOM 890 C C . ALA A 1 105 ? -23.907 -0.412 25.668 1.00 92.88 105 ALA A C 1
ATOM 892 O O . ALA A 1 105 ? -24.582 0.472 26.190 1.00 92.88 105 ALA A O 1
ATOM 893 N N . ARG A 1 106 ? -23.893 -1.664 26.148 1.00 93.38 106 ARG A N 1
ATOM 894 C CA . ARG A 1 106 ? -24.642 -2.056 27.350 1.00 93.38 106 ARG A CA 1
ATOM 895 C C . ARG A 1 106 ? -24.165 -1.304 28.597 1.00 93.38 106 ARG A C 1
ATOM 897 O O . ARG A 1 106 ? -25.002 -0.830 29.354 1.00 93.38 106 ARG A O 1
ATOM 904 N N . LYS A 1 107 ? -22.848 -1.165 28.787 1.00 94.69 107 LYS A N 1
ATOM 905 C CA . LYS A 1 107 ? -22.265 -0.402 29.908 1.00 94.69 107 LYS A CA 1
ATOM 906 C C . LYS A 1 107 ? -22.602 1.084 29.828 1.00 94.69 107 LYS A C 1
ATOM 908 O O . LYS A 1 107 ? -22.882 1.701 30.847 1.00 94.69 107 LYS A O 1
ATOM 913 N N . VAL A 1 108 ? -22.573 1.653 28.623 1.00 93.56 108 VAL A N 1
ATOM 914 C CA . VAL A 1 108 ? -22.962 3.049 28.396 1.00 93.56 108 VAL A CA 1
ATOM 915 C C . VAL A 1 108 ? -24.423 3.246 28.786 1.00 93.56 108 VAL A C 1
ATOM 917 O O . VAL A 1 108 ? -24.696 4.122 29.589 1.00 93.56 108 VAL A O 1
ATOM 920 N N . LEU A 1 109 ? -25.343 2.391 28.327 1.00 89.50 109 LEU A N 1
ATOM 921 C CA . LEU A 1 109 ? -26.762 2.475 28.705 1.00 89.50 109 LEU A CA 1
ATOM 922 C C . LEU A 1 109 ? -26.997 2.370 30.218 1.00 89.50 109 LEU A C 1
ATOM 924 O O . LEU A 1 109 ? -27.877 3.044 30.743 1.00 89.50 109 LEU A O 1
ATOM 928 N N . GLU A 1 110 ? -26.227 1.531 30.910 1.00 89.94 110 GLU A N 1
ATOM 929 C CA . GLU A 1 110 ? -26.323 1.366 32.363 1.00 89.94 110 GLU A CA 1
ATOM 930 C C . GLU A 1 110 ? -25.862 2.625 33.116 1.00 89.94 110 GLU A C 1
ATOM 932 O O . GLU A 1 110 ? -26.548 3.086 34.026 1.00 89.94 110 GLU A O 1
ATOM 937 N N . ASN A 1 111 ? -24.748 3.231 32.696 1.00 90.69 111 ASN A N 1
ATOM 938 C CA . ASN A 1 111 ? -24.197 4.435 33.327 1.00 90.69 111 ASN A CA 1
ATOM 939 C C . ASN A 1 111 ? -24.963 5.715 32.943 1.00 90.69 111 ASN A C 1
ATOM 941 O O . ASN A 1 111 ? -25.164 6.618 33.755 1.00 90.69 111 ASN A O 1
ATOM 945 N N . GLU A 1 112 ? -25.383 5.804 31.684 1.00 88.81 112 GLU A N 1
ATOM 946 C CA . GLU A 1 112 ? -25.980 6.984 31.054 1.00 88.81 112 GLU A CA 1
ATOM 947 C C . GLU A 1 112 ? -27.501 6.862 30.918 1.00 88.81 112 GLU A C 1
ATOM 949 O O . GLU A 1 112 ? -28.118 7.503 30.069 1.00 88.81 112 GLU A O 1
ATOM 954 N N . ILE A 1 113 ? -28.137 6.073 31.788 1.00 85.12 113 ILE A N 1
ATOM 955 C CA . ILE A 1 113 ? -29.586 5.832 31.741 1.00 85.12 113 ILE A CA 1
ATOM 956 C C . ILE A 1 113 ? -30.403 7.133 31.813 1.00 85.12 113 ILE A C 1
ATOM 958 O O . ILE A 1 113 ? -31.483 7.233 31.244 1.00 85.12 113 ILE A O 1
ATOM 962 N N . HIS A 1 114 ? -29.846 8.157 32.464 1.00 82.44 114 HIS A N 1
ATOM 963 C CA . HIS A 1 114 ? -30.434 9.484 32.635 1.00 82.44 114 HIS A CA 1
ATOM 964 C C . HIS A 1 114 ? -30.504 10.310 31.338 1.00 82.44 114 HIS A C 1
ATOM 966 O O . HIS A 1 114 ? -31.323 11.221 31.245 1.00 82.44 114 HIS A O 1
ATOM 972 N N . LEU A 1 115 ? -29.671 10.006 30.337 1.00 83.12 115 LEU A N 1
ATOM 973 C CA . LEU A 1 115 ? -29.696 10.649 29.016 1.00 83.12 115 LEU A CA 1
ATOM 974 C C . LEU A 1 115 ? -30.737 10.007 28.085 1.00 83.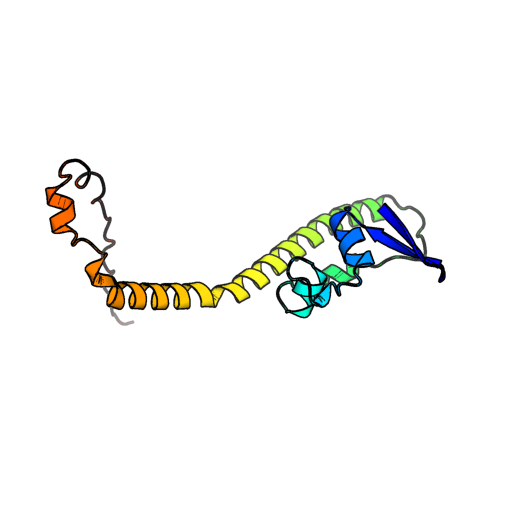12 115 LEU A C 1
ATOM 976 O O . LEU A 1 115 ? -31.092 10.578 27.052 1.00 83.12 115 LEU A O 1
ATOM 980 N N . VAL A 1 116 ? -31.243 8.826 28.446 1.00 77.81 116 VAL A N 1
ATOM 981 C CA . VAL A 1 116 ? -32.222 8.079 27.659 1.00 77.81 116 VAL A CA 1
ATOM 982 C C . VAL A 1 116 ? -33.628 8.415 28.159 1.00 77.81 116 VAL A C 1
ATOM 984 O O . VAL A 1 116 ? -34.061 7.958 29.215 1.00 77.81 116 VAL A O 1
ATOM 987 N N . LYS A 1 117 ? -34.380 9.208 27.383 1.00 75.44 117 LYS A N 1
ATOM 988 C CA . LYS A 1 117 ? -35.818 9.430 27.626 1.00 75.44 117 LYS A CA 1
ATOM 989 C C . LYS A 1 117 ? -36.552 8.091 27.479 1.00 75.44 117 LYS A C 1
ATOM 991 O O . LYS A 1 117 ? -36.382 7.400 26.475 1.00 75.44 117 LYS A O 1
ATOM 996 N N . ALA A 1 118 ? -37.372 7.725 28.465 1.00 70.31 118 ALA A N 1
ATOM 997 C CA . ALA A 1 118 ? -38.153 6.494 28.406 1.00 70.31 118 ALA A CA 1
ATOM 998 C C . ALA A 1 118 ? -39.078 6.501 27.165 1.00 70.31 118 ALA A C 1
ATOM 1000 O O . ALA A 1 118 ? -39.694 7.534 26.890 1.00 70.31 118 ALA A O 1
ATOM 1001 N N . PRO A 1 119 ? -39.245 5.370 26.450 1.00 70.50 119 PRO A N 1
ATOM 1002 C CA . PRO A 1 119 ? -40.129 5.275 25.285 1.00 70.50 119 PRO A CA 1
ATOM 1003 C C . PRO A 1 119 ? -41.539 5.880 25.471 1.00 70.50 119 PRO A C 1
ATOM 1005 O O . PRO A 1 119 ? -41.970 6.614 24.586 1.00 70.50 119 PRO A O 1
ATOM 1008 N N . PRO A 1 120 ? -42.257 5.691 26.602 1.00 68.50 120 PRO A N 1
ATOM 1009 C CA . PRO A 1 120 ? -43.557 6.343 26.825 1.00 68.50 120 PRO A CA 1
ATOM 1010 C C . PRO A 1 120 ? -43.505 7.875 26.910 1.00 68.50 120 PRO A C 1
ATOM 1012 O O . PRO A 1 120 ? -44.470 8.531 26.533 1.00 68.50 120 PRO A O 1
ATOM 1015 N N . ALA A 1 121 ? -42.391 8.466 27.348 1.00 65.25 121 ALA A N 1
ATOM 1016 C CA . ALA A 1 121 ? -42.234 9.921 27.367 1.00 65.25 121 ALA A CA 1
ATOM 1017 C C . ALA A 1 121 ? -41.973 10.495 25.962 1.00 65.25 121 ALA A C 1
ATOM 1019 O O . ALA A 1 121 ? -42.339 11.631 25.693 1.00 65.25 121 ALA A O 1
ATOM 1020 N N . GLN A 1 122 ? -41.375 9.708 25.059 1.00 64.38 122 GLN A N 1
ATOM 1021 C CA . GLN A 1 122 ? -41.227 10.072 23.643 1.00 64.38 122 GLN A CA 1
ATOM 1022 C C . GLN A 1 122 ? -42.559 9.941 22.887 1.00 64.38 122 GLN A C 1
ATOM 1024 O O . GLN A 1 122 ? -42.861 10.746 22.014 1.00 64.38 122 GLN A O 1
ATOM 1029 N N . LEU A 1 123 ? -43.382 8.956 23.267 1.00 58.53 123 LEU A N 1
ATOM 1030 C CA . LEU A 1 123 ? -44.719 8.724 22.709 1.00 58.53 123 LEU A CA 1
ATOM 1031 C C . LEU A 1 123 ? -45.708 9.860 22.963 1.00 58.53 123 LEU A C 1
ATOM 1033 O O . LEU A 1 123 ? -46.596 10.090 22.148 1.00 58.53 123 LEU A O 1
ATOM 1037 N N . ALA A 1 124 ? -45.565 10.545 24.096 1.00 64.19 124 ALA A N 1
ATOM 1038 C CA . ALA A 1 124 ? -46.419 11.665 24.468 1.00 64.19 124 ALA A CA 1
ATOM 1039 C C . ALA A 1 124 ? -46.111 12.951 23.678 1.00 64.19 124 ALA A C 1
ATOM 1041 O O . ALA A 1 124 ? -46.991 13.797 23.552 1.00 64.19 124 ALA A O 1
ATOM 1042 N N . GLU A 1 125 ? -44.887 13.102 23.159 1.00 66.44 125 GLU A N 1
ATOM 1043 C CA . GLU A 1 125 ? -44.464 14.290 22.403 1.00 66.44 125 GLU A CA 1
ATOM 1044 C C . GLU A 1 125 ? -44.779 14.164 20.898 1.00 66.44 125 GLU A C 1
ATOM 1046 O O . GLU A 1 125 ? -45.175 15.158 20.300 1.00 66.44 125 GLU A O 1
ATOM 1051 N N . ASP A 1 126 ? -44.712 12.956 20.312 1.00 60.56 126 ASP A N 1
ATOM 1052 C CA . ASP A 1 126 ? -44.962 12.714 18.876 1.00 60.56 126 ASP A CA 1
ATOM 1053 C C . ASP A 1 126 ? -45.846 11.460 18.618 1.00 60.56 126 ASP A C 1
ATOM 1055 O O . ASP A 1 126 ? -45.332 10.379 18.300 1.00 60.56 126 ASP A O 1
ATOM 1059 N N . PRO A 1 127 ? -47.187 11.560 18.711 1.00 59.66 127 PRO A N 1
ATOM 1060 C CA . PRO A 1 127 ? -48.090 10.410 18.562 1.00 59.66 127 PRO A CA 1
ATOM 1061 C C . PRO A 1 127 ? -48.212 9.880 17.118 1.00 59.66 127 PRO A C 1
ATOM 1063 O O . PRO A 1 127 ? -48.404 8.678 16.917 1.00 59.66 127 PRO A O 1
ATOM 1066 N N . GLU A 1 128 ? -48.072 10.734 16.097 1.00 60.91 128 GLU A N 1
ATOM 1067 C CA . GLU A 1 128 ? -48.282 10.349 14.689 1.00 60.91 128 GLU A CA 1
ATOM 1068 C C . GLU A 1 128 ? -47.107 9.549 14.091 1.00 60.91 128 GLU A C 1
ATOM 1070 O O . GLU A 1 128 ? -47.313 8.621 13.309 1.00 60.91 128 GLU A O 1
ATOM 1075 N N . GLY A 1 129 ? -45.863 9.840 14.493 1.00 56.56 129 GLY A N 1
ATOM 1076 C CA . GLY A 1 129 ? -44.658 9.231 13.906 1.00 56.56 129 GLY A CA 1
ATOM 1077 C C . GLY A 1 129 ? -44.311 7.823 14.415 1.00 56.56 129 GLY A C 1
ATOM 1078 O O . GLY A 1 129 ? -43.432 7.159 13.855 1.00 56.56 129 GLY A O 1
ATOM 1079 N N . TYR A 1 130 ? -44.966 7.361 15.484 1.00 53.72 130 TYR A N 1
ATOM 1080 C CA . TYR A 1 130 ? -44.658 6.089 16.146 1.00 53.72 130 TYR A CA 1
ATOM 1081 C C . TYR A 1 130 ? -45.410 4.890 15.554 1.00 53.72 130 TYR A C 1
ATOM 1083 O O . TYR A 1 130 ? -44.834 3.811 15.384 1.00 53.72 130 TYR A O 1
ATOM 1091 N N . MET A 1 131 ? -46.676 5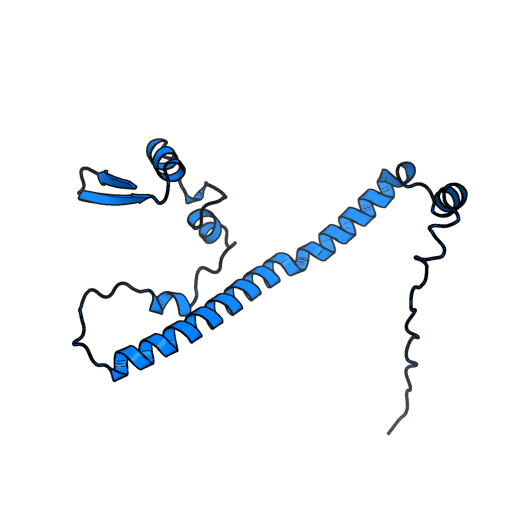.082 15.174 1.00 48.44 131 MET A N 1
ATOM 1092 C CA . MET A 1 131 ? -47.542 4.014 14.657 1.00 48.44 131 MET A CA 1
ATOM 1093 C C . MET A 1 131 ? -47.030 3.427 13.331 1.00 48.44 131 MET A C 1
ATOM 1095 O O . MET A 1 131 ? -47.209 2.240 13.057 1.00 48.44 131 MET A O 1
ATOM 1099 N N . GLU A 1 132 ? -46.322 4.223 12.529 1.00 56.03 132 GLU A N 1
ATOM 1100 C CA . GLU A 1 132 ? -45.760 3.792 11.246 1.00 56.03 132 GLU A CA 1
ATOM 1101 C C . GLU A 1 132 ? -44.511 2.895 11.402 1.00 56.03 132 GLU A C 1
ATOM 1103 O O . GLU A 1 132 ? -44.234 2.051 10.546 1.00 56.03 132 GLU A O 1
ATOM 1108 N N . LYS A 1 133 ? -43.780 3.009 12.525 1.00 55.16 133 LYS A N 1
ATOM 1109 C CA . LYS A 1 133 ? -42.483 2.336 12.757 1.00 55.16 133 LYS A CA 1
ATOM 1110 C C . LYS A 1 133 ? -42.575 1.041 13.573 1.00 55.16 133 LYS A C 1
ATOM 1112 O O . LYS A 1 133 ? -41.617 0.271 13.605 1.00 55.16 133 LYS A O 1
ATOM 1117 N N . LEU A 1 134 ? -43.720 0.758 14.193 1.00 55.09 134 LEU A N 1
ATOM 1118 C CA . LEU A 1 134 ? -43.924 -0.373 15.109 1.00 55.09 134 LEU A CA 1
ATOM 1119 C C . LEU A 1 134 ? -44.233 -1.735 14.449 1.00 55.09 134 LEU A C 1
ATOM 1121 O O . LEU A 1 134 ? -44.568 -2.696 15.141 1.00 55.09 134 LEU A O 1
ATOM 1125 N N . LYS A 1 135 ? -44.115 -1.880 13.125 1.00 52.81 135 LYS A N 1
ATOM 1126 C CA . LYS A 1 135 ? -44.308 -3.181 12.455 1.00 52.81 135 LYS A CA 1
ATOM 1127 C C . LYS A 1 135 ? -43.066 -4.068 12.599 1.00 52.81 135 LYS A C 1
ATOM 1129 O O . LYS A 1 135 ? -42.335 -4.301 11.639 1.00 52.81 135 LYS A O 1
ATOM 1134 N N . VAL A 1 136 ? -42.835 -4.594 13.800 1.00 53.91 136 VAL A N 1
ATOM 1135 C CA . VAL A 1 136 ? -41.847 -5.655 14.032 1.00 53.91 136 VAL A CA 1
ATOM 1136 C C . VAL A 1 136 ? -42.493 -7.000 13.694 1.00 53.91 136 VAL A C 1
ATOM 1138 O O . VAL A 1 136 ? -43.396 -7.459 14.388 1.00 53.91 136 VAL A O 1
ATOM 1141 N N . LYS A 1 137 ? -42.041 -7.648 12.613 1.00 44.12 137 LYS A N 1
ATOM 1142 C CA . LYS A 1 137 ? -42.420 -9.035 12.308 1.00 44.12 137 LYS A CA 1
ATOM 1143 C C . LYS A 1 137 ? -41.683 -9.969 13.268 1.00 44.12 137 LYS A C 1
ATOM 1145 O O . LYS A 1 137 ? -40.501 -10.241 13.081 1.00 44.12 137 LYS A O 1
ATOM 1150 N N . VAL A 1 138 ? -42.380 -10.444 14.293 1.00 44.50 138 VAL A N 1
ATOM 1151 C CA . VAL A 1 138 ? -41.895 -11.508 15.179 1.00 44.50 138 VAL A CA 1
ATOM 1152 C C . VAL A 1 138 ? -42.034 -12.839 14.434 1.00 44.50 138 VAL A C 1
ATOM 1154 O O . VAL A 1 138 ? -43.140 -13.231 14.072 1.00 44.50 138 VAL A O 1
ATOM 1157 N N . ALA A 1 139 ? -40.916 -13.516 14.159 1.00 49.56 139 ALA A N 1
ATOM 1158 C CA . ALA A 1 139 ? -40.933 -14.890 13.662 1.00 49.56 139 ALA A CA 1
ATOM 1159 C C . ALA A 1 139 ? -41.215 -15.841 14.836 1.00 49.56 139 ALA A C 1
ATOM 1161 O O . ALA A 1 139 ? -40.547 -15.761 15.867 1.00 49.56 139 ALA A O 1
ATOM 1162 N N . ALA A 1 140 ? -42.221 -16.705 14.686 1.00 44.47 140 ALA A N 1
ATOM 1163 C CA . ALA A 1 140 ? -42.608 -17.680 15.701 1.00 44.47 140 ALA A CA 1
ATOM 1164 C C . ALA A 1 140 ? -41.483 -18.710 15.948 1.00 44.47 140 ALA A C 1
ATOM 1166 O O . ALA A 1 140 ? -40.827 -19.126 14.988 1.00 44.47 140 ALA A O 1
ATOM 1167 N N . PRO A 1 141 ? -41.249 -19.141 17.202 1.00 46.22 141 PRO A N 1
ATOM 1168 C CA . PRO A 1 141 ? -40.313 -20.222 17.488 1.00 46.22 141 PRO A CA 1
ATOM 1169 C C . PRO A 1 141 ? -40.867 -21.544 16.941 1.00 46.22 141 PRO A C 1
ATOM 1171 O O . PRO A 1 141 ? -41.986 -21.934 17.266 1.00 46.22 141 PRO A O 1
ATOM 1174 N N . GLN A 1 142 ? -40.089 -22.225 16.097 1.00 46.25 142 GLN A N 1
ATOM 1175 C CA . GLN A 1 142 ? -40.409 -23.574 15.628 1.00 46.25 142 GLN A CA 1
ATOM 1176 C C . GLN A 1 142 ? -40.359 -24.538 16.820 1.00 46.25 142 GLN A C 1
ATOM 1178 O O . GLN A 1 142 ? -39.348 -24.615 17.520 1.00 46.25 142 GLN A O 1
ATOM 1183 N N . SER A 1 143 ? -41.465 -25.236 17.067 1.00 39.59 143 SER A N 1
ATOM 1184 C CA . SER A 1 143 ? -41.563 -26.305 18.055 1.00 39.59 143 SER A CA 1
ATOM 1185 C C . SER A 1 143 ? -40.597 -27.435 17.700 1.00 39.59 143 SER A C 1
ATOM 1187 O O . SER A 1 143 ? -40.594 -27.931 16.576 1.00 39.59 143 SER A O 1
ATOM 1189 N N . MET A 1 144 ? -39.777 -27.825 18.674 1.00 47.72 144 MET A N 1
ATOM 1190 C CA . MET A 1 144 ? -38.995 -29.058 18.655 1.00 47.72 144 MET A CA 1
ATOM 1191 C C . MET A 1 144 ? -39.975 -30.237 18.668 1.00 47.72 144 MET A C 1
ATOM 1193 O O . MET A 1 144 ? -40.576 -30.516 19.703 1.00 47.72 144 MET A O 1
ATOM 1197 N N . GLU A 1 145 ? -40.162 -30.901 17.530 1.00 42.03 145 GLU A N 1
ATOM 1198 C CA . GLU A 1 145 ? -40.766 -32.233 17.487 1.00 42.03 145 GLU A CA 1
ATOM 1199 C C . GLU A 1 145 ? -39.672 -33.271 17.745 1.00 42.03 145 GLU A C 1
ATOM 1201 O O . GLU A 1 145 ? -38.739 -33.446 16.962 1.00 42.03 145 GLU A O 1
ATOM 1206 N N . SER A 1 146 ? -39.778 -33.914 18.903 1.00 44.06 146 SER A N 1
ATOM 1207 C CA . SER A 1 146 ? -39.129 -35.170 19.252 1.00 44.06 146 SER A CA 1
ATOM 1208 C C . SER A 1 146 ? -40.031 -36.337 18.839 1.00 44.06 146 SER A C 1
ATOM 1210 O O . SER A 1 146 ? -41.135 -36.439 19.369 1.00 44.06 146 SER A O 1
ATOM 1212 N N . MET A 1 147 ? -39.558 -37.215 17.953 1.00 47.97 147 MET A N 1
ATOM 1213 C CA . MET A 1 147 ? -40.046 -38.594 17.754 1.00 47.97 147 MET A CA 1
ATOM 1214 C C . MET A 1 147 ? -38.984 -39.310 16.894 1.00 47.97 147 MET A C 1
ATOM 1216 O O . MET A 1 147 ? -38.652 -38.822 15.819 1.00 47.97 147 MET A O 1
ATOM 1220 N N . GLU A 1 148 ? -38.157 -40.201 17.452 1.00 41.75 148 GLU A N 1
ATOM 1221 C CA . GLU A 1 148 ? -38.404 -41.658 17.498 1.00 41.75 148 GLU A CA 1
ATOM 1222 C C . GLU A 1 148 ? -38.845 -42.225 16.137 1.00 41.75 148 GLU A C 1
ATOM 1224 O O . GLU A 1 148 ? -40.032 -42.232 15.834 1.00 41.75 148 GLU A O 1
ATOM 1229 N N . GLU A 1 149 ? -37.887 -42.581 15.271 1.00 36.94 149 GLU A N 1
ATOM 1230 C CA . GLU A 1 149 ? -37.442 -43.947 14.898 1.00 36.94 149 GLU A CA 1
ATOM 1231 C C . GLU A 1 149 ? -36.246 -43.872 13.927 1.00 36.94 149 GLU A C 1
ATOM 1233 O O . GLU A 1 149 ? -36.209 -42.944 13.083 1.00 36.94 149 GLU A O 1
#

Radius of gyration: 28.47 Å; chains: 1; bounding box: 73×60×62 Å

Secondary structure (DSSP, 8-state):
-EEE-TTS-EEE-SSHHHHHHHHTT--GGG-TTSHHHHHHTTSS--S-GGGGGGPPPSSPPPP-HHHHHHHHHHHHHHHHHHHHHHHHHHHHHHTTHHHHHHHHHHHHHHHTGGGS--HHHHHTT-SHHHHTT----PPPPPP------

Sequence (149 aa):
MTFVRNDSKVFHFCRSKCHRNFKMKRNPRKVAWTKAYRRAHGKDLTEDSTFEFERRRNRPEKYNRVTVQKSVQAMKKVLDIRKARADRHWDNRMAGKKKSDTAEARKVLENEIHLVKAPPAQLAEDPEGYMEKLKVKVAAPQSMESMEE

InterPro domains:
  IPR000988 Large ribosomal subunit protein eL24-related, N-terminal [PF01246] (1-47)
  IPR000988 Large ribosomal subunit protein eL24-related, N-terminal [cd00472] (3-36)
  IPR038630 Ribosomal protein L24e/L24 superfamily [G3DSA:2.30.170.20] (1-50)
  IPR056366 Large ribosomal subunit protein eL24 [PTHR10792] (1-146)